Protein AF-A0A812TMJ4-F1 (afdb_monomer)

Radius of gyration: 17.61 Å; Cα contacts (8 Å, |Δi|>4): 198; chains: 1; bounding box: 39×58×45 Å

Secondary structure (DSSP, 8-state):
-HHHHHHHHHTTSSPPTT-TTPPPPPHHHHHHH-S----EEE-HHHHHHTT-HHHHHHHHHHHHHHHHHIIIII-----SSEEE----STT--PPS--S---GGGS-GGGS-GGGTTGGG----------SS--GGG---EEEESS--SSSS--GGGEEEEPTT-----S-----

Foldseek 3Di:
DLVLVVVCVVVVNQDAWPPPPDDDDDPVCCVAVNDTPRWDWDALVNCVVVVVVVVNVVNVVQQVVQVVCVVVVVNAPRQRTDTDGHHPAPPDDTADHDQADACVVDPLVVDDPSSSCSPRGDDDDDQQPDDPDDVVRPPWDWAFPDRDPDRDDDPVRTDTHGNPPPDPPPDDDPD

pLDDT: mean 72.08, std 13.26, range [32.41, 89.44]

Structure (mmCIF, N/CA/C/O backbone):
data_AF-A0A812TMJ4-F1
#
_entry.id   AF-A0A812TMJ4-F1
#
loop_
_atom_site.group_PDB
_atom_site.id
_atom_site.type_symbol
_atom_site.label_atom_id
_atom_site.label_alt_id
_atom_site.label_comp_id
_atom_site.label_asym_id
_atom_site.label_entity_id
_atom_site.label_seq_id
_atom_site.pdbx_PDB_ins_code
_atom_site.Cartn_x
_atom_site.Cartn_y
_atom_site.Cartn_z
_atom_site.occupancy
_atom_site.B_iso_or_equiv
_atom_site.auth_seq_id
_atom_site.auth_comp_id
_atom_site.auth_asym_id
_atom_site.auth_atom_id
_atom_site.pdbx_PDB_model_num
ATOM 1 N N . MET A 1 1 ? -6.867 -6.897 12.854 1.00 78.19 1 MET A N 1
ATOM 2 C CA . MET A 1 1 ? -6.401 -6.108 11.698 1.00 78.19 1 MET A CA 1
ATOM 3 C C . MET A 1 1 ? -7.557 -5.307 11.148 1.00 78.19 1 MET A C 1
ATOM 5 O O . MET A 1 1 ? -7.552 -4.109 11.350 1.00 78.19 1 MET A O 1
ATOM 9 N N . ARG A 1 2 ? -8.586 -5.944 10.566 1.00 81.88 2 ARG A N 1
ATOM 10 C CA . ARG A 1 2 ? -9.773 -5.242 10.047 1.00 81.88 2 ARG A CA 1
ATOM 11 C C . ARG A 1 2 ? -10.459 -4.339 11.077 1.00 81.88 2 ARG A C 1
ATOM 13 O O . ARG A 1 2 ? -10.588 -3.149 10.830 1.00 81.88 2 ARG A O 1
ATOM 20 N N . GLU A 1 3 ? -10.857 -4.872 12.234 1.00 85.62 3 GLU A N 1
ATOM 21 C CA . GLU A 1 3 ? -11.514 -4.051 13.269 1.00 85.62 3 GLU A CA 1
ATOM 22 C C . GLU A 1 3 ? -10.626 -2.918 13.791 1.00 85.62 3 GLU A C 1
ATOM 24 O O . GLU A 1 3 ? -11.116 -1.820 14.035 1.00 85.62 3 GLU A O 1
ATOM 29 N N . ASP A 1 4 ? -9.314 -3.143 13.892 1.00 86.62 4 ASP A N 1
ATOM 30 C CA . ASP A 1 4 ? -8.366 -2.090 14.263 1.00 86.62 4 ASP A CA 1
ATOM 31 C C . ASP A 1 4 ? -8.336 -0.978 13.199 1.00 86.62 4 ASP A C 1
ATOM 33 O O . ASP A 1 4 ? -8.394 0.202 13.535 1.00 86.62 4 ASP A O 1
ATOM 37 N N . SER A 1 5 ? -8.306 -1.340 11.910 1.00 81.75 5 SER A N 1
ATOM 38 C CA . SER A 1 5 ? -8.374 -0.392 10.793 1.00 81.75 5 SER A CA 1
ATOM 39 C C . SER A 1 5 ? -9.702 0.368 10.773 1.00 81.75 5 SER A C 1
ATOM 41 O O . SER A 1 5 ? -9.699 1.587 10.636 1.00 81.75 5 SER A O 1
ATOM 43 N N . LEU A 1 6 ? -10.834 -0.311 10.985 1.00 83.00 6 LEU A N 1
ATOM 44 C CA . LEU A 1 6 ? -12.149 0.331 11.088 1.00 83.00 6 LEU A CA 1
ATOM 45 C C . LEU A 1 6 ? -12.223 1.283 12.286 1.00 83.00 6 LEU A C 1
ATOM 47 O O . LEU A 1 6 ? -12.830 2.347 12.190 1.00 83.00 6 LEU A O 1
ATOM 51 N N . ASN A 1 7 ? -11.597 0.933 13.410 1.00 85.38 7 ASN A N 1
ATOM 52 C CA . ASN A 1 7 ? -11.502 1.812 14.571 1.00 85.38 7 ASN A CA 1
ATOM 53 C C . ASN A 1 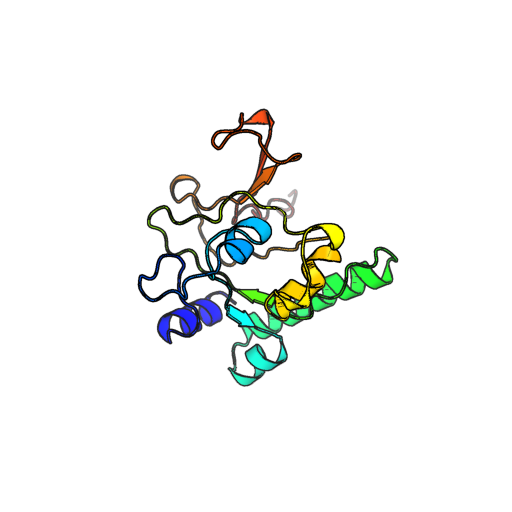7 ? -10.709 3.088 14.247 1.00 85.38 7 ASN A C 1
ATOM 55 O O . ASN A 1 7 ? -11.143 4.179 14.607 1.00 85.38 7 ASN A O 1
ATOM 59 N N . LEU A 1 8 ? -9.602 2.977 13.505 1.00 83.62 8 LEU A N 1
ATOM 60 C CA . LEU A 1 8 ? -8.838 4.140 13.042 1.00 83.62 8 LEU A CA 1
ATOM 61 C C . LEU A 1 8 ? -9.649 5.050 12.109 1.00 83.62 8 LEU A C 1
ATOM 63 O O . LEU A 1 8 ? -9.550 6.270 12.242 1.00 83.62 8 LEU A O 1
ATOM 67 N N . VAL A 1 9 ? -10.473 4.483 11.218 1.00 80.50 9 VAL A N 1
ATOM 68 C CA . VAL A 1 9 ? -11.399 5.262 10.371 1.00 80.50 9 VAL A CA 1
ATOM 69 C C . VAL A 1 9 ? -12.431 5.990 11.232 1.00 80.50 9 VAL A C 1
ATOM 71 O O . VAL A 1 9 ? -12.599 7.198 11.107 1.00 80.50 9 VAL A O 1
ATOM 74 N N . ARG A 1 10 ? -13.078 5.288 12.174 1.00 84.12 10 ARG A N 1
ATOM 75 C CA . ARG A 1 10 ? -14.083 5.874 13.088 1.00 84.12 10 ARG A CA 1
ATOM 76 C C . ARG A 1 10 ? -13.518 7.019 13.938 1.00 84.12 10 ARG A C 1
ATOM 78 O O . ARG A 1 10 ? -14.264 7.912 14.322 1.00 84.12 10 ARG A O 1
ATOM 85 N N . GLN A 1 11 ? -12.221 6.985 14.242 1.00 82.50 11 GLN A N 1
ATOM 86 C CA . GLN A 1 11 ? -11.517 8.026 14.998 1.00 82.50 11 GLN A CA 1
ATOM 87 C C . GLN A 1 11 ? -10.984 9.172 14.122 1.00 82.50 11 GLN A C 1
ATOM 89 O O . GLN A 1 11 ? -10.434 10.129 14.662 1.00 82.50 11 GLN A O 1
ATOM 94 N N . GLY A 1 12 ? -11.104 9.080 12.792 1.00 75.50 12 GLY A N 1
ATOM 95 C CA . GLY A 1 12 ? -10.535 10.055 11.857 1.00 75.50 12 GLY A CA 1
ATOM 96 C C . GLY A 1 12 ? -9.002 10.038 11.795 1.00 75.50 12 GLY A C 1
ATOM 97 O O . GLY A 1 12 ? -8.395 11.019 11.379 1.00 75.50 12 GLY A O 1
ATOM 98 N N . ILE A 1 13 ? -8.362 8.951 12.242 1.00 77.25 13 ILE A N 1
ATOM 99 C CA . ILE A 1 13 ? -6.898 8.778 12.195 1.00 77.25 13 ILE A CA 1
ATOM 100 C C . ILE A 1 13 ? -6.463 8.166 10.856 1.00 77.25 13 ILE A C 1
ATOM 102 O O . ILE A 1 13 ? -5.373 8.460 10.361 1.00 77.25 13 ILE A O 1
ATOM 106 N N . LEU A 1 14 ? -7.304 7.295 10.291 1.00 74.50 14 LEU A N 1
ATOM 107 C CA . LEU A 1 14 ? -7.177 6.802 8.923 1.00 74.50 14 LEU A CA 1
ATOM 108 C C . LEU A 1 14 ? -8.204 7.529 8.060 1.00 74.50 14 LEU A C 1
ATOM 110 O O . LEU A 1 14 ? -9.399 7.261 8.175 1.00 74.50 14 LEU A O 1
ATOM 114 N N . THR A 1 15 ? -7.728 8.451 7.230 1.00 68.94 15 THR A N 1
ATOM 115 C CA . THR A 1 15 ? -8.564 9.179 6.273 1.00 68.94 15 THR A CA 1
ATOM 116 C C . THR A 1 15 ? -8.791 8.299 5.046 1.00 68.94 15 THR A C 1
ATOM 118 O O . THR A 1 15 ? -7.811 7.837 4.452 1.00 68.94 15 THR A O 1
ATOM 121 N N . PRO A 1 16 ? -10.050 8.012 4.680 1.00 64.06 16 PRO A N 1
ATOM 122 C CA . PRO A 1 16 ? -10.345 7.351 3.424 1.00 64.06 16 PRO A CA 1
ATOM 123 C C . PRO A 1 16 ? -9.940 8.212 2.235 1.00 64.06 16 PRO A C 1
ATOM 125 O O . PRO A 1 16 ? -9.983 9.438 2.297 1.00 64.06 16 PRO A O 1
ATOM 128 N N . SER A 1 17 ? -9.564 7.548 1.154 1.00 65.56 17 SER A N 1
ATOM 129 C CA . SER A 1 17 ? -9.207 8.207 -0.091 1.00 65.56 17 SER A CA 1
ATOM 130 C C . SER A 1 17 ? -10.414 8.906 -0.724 1.00 65.56 17 SER A C 1
ATOM 132 O O . SER A 1 17 ? -11.436 8.267 -0.915 1.00 65.56 17 SER A O 1
ATOM 134 N N . GLY A 1 18 ? -10.268 10.163 -1.144 1.00 55.12 18 GLY A N 1
ATOM 135 C CA . GLY A 1 18 ? -11.352 10.988 -1.692 1.00 55.12 18 GLY A CA 1
ATOM 136 C C . GLY A 1 18 ? -11.925 12.023 -0.712 1.00 55.12 18 GLY A C 1
ATOM 137 O O . GLY A 1 18 ? -12.852 12.746 -1.083 1.00 55.12 18 GLY A O 1
ATOM 138 N N . ASP A 1 19 ? -11.378 12.151 0.505 1.00 53.56 19 ASP A N 1
ATOM 139 C CA . ASP A 1 19 ? -11.825 13.167 1.470 1.00 53.56 19 ASP A CA 1
ATOM 140 C C . ASP A 1 19 ? -11.473 14.586 0.960 1.00 53.56 19 ASP A C 1
ATOM 142 O O . ASP A 1 19 ? -10.310 14.874 0.657 1.00 53.56 19 ASP A O 1
ATOM 146 N N . PRO A 1 20 ? -12.438 15.527 0.878 1.00 51.62 20 PRO A N 1
ATOM 147 C CA . PRO A 1 20 ? -12.184 16.904 0.442 1.00 51.62 20 PRO A CA 1
ATOM 148 C C . PRO A 1 20 ? -11.185 17.674 1.325 1.00 51.62 20 PRO A C 1
ATOM 150 O O . PRO A 1 20 ? -10.708 18.737 0.921 1.00 51.62 20 PRO A O 1
ATOM 153 N N . ASN A 1 21 ? -10.868 17.165 2.518 1.00 52.69 21 ASN A N 1
ATOM 154 C CA . ASN A 1 21 ? -9.873 17.717 3.435 1.00 52.69 21 ASN A CA 1
ATOM 155 C C . ASN A 1 21 ? -8.482 17.077 3.286 1.00 52.69 21 ASN A C 1
ATOM 157 O O . ASN A 1 21 ? -7.592 17.364 4.093 1.00 52.69 21 ASN A O 1
ATOM 161 N N . GLU A 1 22 ? -8.268 16.220 2.283 1.00 55.16 22 GLU A N 1
ATOM 162 C CA . GLU A 1 22 ? -6.965 15.611 2.034 1.00 55.16 22 GLU A CA 1
ATOM 163 C C . GLU A 1 22 ? -5.863 16.659 1.794 1.00 55.16 22 GLU A C 1
ATOM 165 O O . GLU A 1 22 ? -6.067 17.652 1.081 1.00 55.16 22 GLU A O 1
ATOM 170 N N . PRO A 1 23 ? -4.648 16.438 2.336 1.00 56.97 23 PRO A N 1
ATOM 171 C CA . PRO A 1 23 ? -3.503 17.280 2.033 1.00 56.97 23 PRO A CA 1
ATOM 172 C C . PRO A 1 23 ? -3.218 17.292 0.527 1.00 56.97 23 PRO A C 1
ATOM 174 O O . PRO A 1 23 ? -2.939 16.258 -0.079 1.00 56.97 23 PRO A O 1
ATOM 177 N N . GLN A 1 24 ? -3.227 18.480 -0.079 1.00 57.38 24 GLN A N 1
ATOM 178 C CA . GLN A 1 24 ? -2.855 18.643 -1.483 1.00 57.38 24 GLN A CA 1
ATOM 179 C C . GLN A 1 24 ? -1.370 18.308 -1.676 1.00 57.38 24 GLN A C 1
ATOM 181 O O . GLN A 1 24 ? -0.483 18.973 -1.137 1.00 57.38 24 GLN A O 1
ATOM 186 N N . LEU A 1 25 ? -1.102 17.261 -2.454 1.00 62.31 25 LEU A N 1
ATOM 187 C CA . LEU A 1 25 ? 0.247 16.797 -2.768 1.00 62.31 25 LEU A CA 1
ATOM 188 C C . LEU A 1 25 ? 0.885 17.664 -3.863 1.00 62.31 25 LEU A C 1
ATOM 190 O O . LEU A 1 25 ? 0.202 18.134 -4.776 1.00 62.31 25 LEU A O 1
ATOM 194 N N . SER A 1 26 ? 2.207 17.855 -3.800 1.00 63.25 26 SER A N 1
ATOM 195 C CA . SER A 1 26 ? 2.942 18.603 -4.828 1.00 63.25 26 SER A CA 1
ATOM 196 C C . SER A 1 26 ? 2.901 17.885 -6.184 1.00 63.25 26 SER A C 1
ATOM 198 O O . SER A 1 26 ? 2.788 16.662 -6.257 1.00 63.25 26 SER A O 1
ATOM 200 N N . GLU A 1 27 ? 3.054 18.629 -7.280 1.00 65.12 27 GLU A N 1
ATOM 201 C CA . GLU A 1 27 ? 3.102 18.047 -8.633 1.00 65.12 27 GLU A CA 1
ATOM 202 C C . GLU A 1 27 ? 4.263 17.055 -8.810 1.00 65.12 27 GLU A C 1
ATOM 204 O O . GLU A 1 27 ? 4.134 16.055 -9.512 1.00 65.12 27 GLU A O 1
ATOM 209 N N . GLN A 1 28 ? 5.387 17.272 -8.116 1.00 60.19 28 GLN A N 1
ATOM 210 C CA . GLN A 1 28 ? 6.463 16.281 -8.053 1.00 60.19 28 GLN A CA 1
ATOM 211 C C . GLN A 1 28 ? 6.008 15.000 -7.348 1.00 60.19 28 GLN A C 1
ATOM 213 O O . GLN A 1 28 ? 6.265 13.913 -7.855 1.00 60.19 28 GLN A O 1
ATOM 218 N N . TYR A 1 29 ? 5.307 15.106 -6.218 1.00 60.44 29 TYR A N 1
ATOM 219 C CA . TYR A 1 29 ? 4.806 13.935 -5.503 1.00 60.44 29 TYR A CA 1
ATOM 220 C C . TYR A 1 29 ? 3.869 13.111 -6.393 1.00 60.44 29 TYR A C 1
ATOM 222 O O . TYR A 1 29 ? 4.099 11.919 -6.578 1.00 60.44 29 TYR A O 1
ATOM 230 N N . LYS A 1 30 ? 2.891 13.761 -7.038 1.00 64.25 30 LYS A N 1
ATOM 231 C CA . LYS A 1 30 ? 1.960 13.096 -7.966 1.00 64.25 30 LYS A CA 1
ATOM 232 C C . LYS A 1 30 ? 2.685 12.409 -9.124 1.00 64.25 30 LYS A C 1
ATOM 234 O O . LYS A 1 30 ? 2.343 11.289 -9.491 1.00 64.25 30 LYS A O 1
ATOM 239 N N . LYS A 1 31 ? 3.713 13.059 -9.680 1.00 62.88 31 LYS A N 1
ATOM 240 C CA . LYS A 1 31 ? 4.493 12.541 -10.813 1.00 62.88 31 LYS A CA 1
ATOM 241 C C . LYS A 1 31 ? 5.260 11.256 -10.488 1.00 62.88 31 LYS A C 1
ATOM 243 O O . LYS A 1 31 ? 5.422 10.423 -11.378 1.00 62.88 31 LYS A O 1
ATOM 248 N N . TYR A 1 32 ? 5.775 11.121 -9.267 1.00 58.97 32 TYR A N 1
ATOM 249 C CA . TYR A 1 32 ? 6.702 10.037 -8.913 1.00 58.97 32 TYR A CA 1
ATOM 250 C C . TYR A 1 32 ? 6.103 8.973 -7.999 1.00 58.97 32 TYR A C 1
ATOM 252 O O . TYR A 1 32 ? 6.575 7.844 -8.008 1.00 58.97 32 TYR A O 1
ATOM 260 N N . LEU A 1 33 ? 5.099 9.328 -7.203 1.00 58.03 33 LEU A N 1
ATOM 261 C CA . LEU A 1 33 ? 4.509 8.452 -6.195 1.00 58.03 33 LEU A CA 1
ATOM 262 C C . LEU A 1 33 ? 3.007 8.243 -6.421 1.00 58.03 33 LEU A C 1
ATOM 264 O O . LEU A 1 33 ? 2.354 7.686 -5.553 1.00 58.03 33 LEU A O 1
ATOM 268 N N . GLY A 1 34 ? 2.448 8.690 -7.549 1.00 57.19 34 GLY A N 1
ATOM 269 C CA . GLY A 1 34 ? 1.006 8.650 -7.798 1.00 57.19 34 GLY A CA 1
ATOM 270 C C . GLY A 1 34 ? 0.230 9.699 -6.988 1.00 57.19 34 GLY A C 1
ATOM 271 O O . GLY A 1 34 ? 0.734 10.303 -6.038 1.00 57.19 34 GLY A O 1
ATOM 272 N N . SER A 1 35 ? -1.008 9.976 -7.396 1.00 47.94 35 SER A N 1
ATOM 273 C CA . SER A 1 35 ? -1.943 10.792 -6.617 1.00 47.94 35 SER A CA 1
ATOM 274 C C . SER A 1 35 ? -2.687 9.928 -5.603 1.00 47.94 35 SER A C 1
ATOM 276 O O . SER A 1 35 ? -3.220 8.891 -5.982 1.00 47.94 35 SER A O 1
ATOM 278 N N . LEU A 1 36 ? -2.741 10.444 -4.365 1.00 54.59 36 LEU A N 1
ATOM 279 C CA . LEU A 1 36 ? -3.634 10.165 -3.221 1.00 54.59 36 LEU A CA 1
ATOM 280 C C . LEU A 1 36 ? -2.852 9.764 -1.948 1.00 54.59 36 LEU A C 1
ATOM 282 O O . LEU A 1 36 ? -2.203 8.716 -1.923 1.00 54.59 36 LEU A O 1
ATOM 286 N N . PRO A 1 37 ? -2.890 10.576 -0.871 1.00 52.50 37 PRO A N 1
ATOM 287 C CA . PRO A 1 37 ? -2.250 10.274 0.402 1.00 52.50 37 PRO A CA 1
ATOM 288 C C . PRO A 1 37 ? -3.190 9.436 1.278 1.00 52.50 37 PRO A C 1
ATOM 290 O O . PRO A 1 37 ? -3.647 9.884 2.321 1.00 52.50 37 PRO A O 1
ATOM 293 N N . VAL A 1 38 ? -3.464 8.195 0.883 1.00 51.59 38 VAL A N 1
ATOM 294 C CA . VAL A 1 38 ? -4.326 7.281 1.668 1.00 51.59 38 VAL A CA 1
ATOM 295 C C . VAL A 1 38 ? -3.553 6.585 2.796 1.00 51.59 38 VAL A C 1
ATOM 297 O O . VAL A 1 38 ? -4.053 5.694 3.472 1.00 51.59 38 VAL A O 1
ATOM 300 N N . LEU A 1 39 ? -2.276 6.922 2.968 1.00 57.97 39 LEU A N 1
ATOM 301 C CA . LEU A 1 39 ? -1.335 6.106 3.720 1.00 57.97 39 LEU A CA 1
ATOM 302 C C . LEU A 1 39 ? -1.184 6.651 5.138 1.00 57.97 39 LEU A C 1
ATOM 304 O O . LEU A 1 39 ? -0.348 7.520 5.399 1.00 57.97 39 LEU A O 1
ATOM 308 N N . THR A 1 40 ? -1.929 6.090 6.090 1.00 67.12 40 THR A N 1
ATOM 309 C CA . THR A 1 40 ? -1.519 6.215 7.490 1.00 67.12 40 THR A CA 1
ATOM 310 C C . THR A 1 40 ? -0.282 5.349 7.677 1.00 67.12 40 THR A C 1
ATOM 312 O O . THR A 1 40 ? -0.337 4.119 7.604 1.00 67.12 40 THR A O 1
ATOM 315 N N . ILE A 1 41 ? 0.853 6.005 7.917 1.00 69.62 41 ILE A N 1
ATOM 316 C CA . ILE A 1 41 ? 2.084 5.319 8.291 1.00 69.62 41 ILE A CA 1
ATOM 317 C C . ILE A 1 41 ? 1.925 4.796 9.715 1.00 69.62 41 ILE A C 1
ATOM 319 O O . ILE A 1 41 ? 1.807 5.565 10.675 1.00 69.62 41 ILE A O 1
ATOM 323 N N . LEU A 1 42 ? 1.929 3.475 9.831 1.00 67.62 42 LEU A N 1
ATOM 324 C CA . LEU A 1 42 ? 1.844 2.762 11.090 1.00 67.62 42 LEU A CA 1
ATOM 325 C C . LEU A 1 42 ? 3.063 1.849 11.189 1.00 67.62 42 LEU A C 1
ATOM 327 O O . LEU A 1 42 ? 3.184 0.871 10.458 1.00 67.62 42 LEU A O 1
ATOM 331 N N . ASP A 1 43 ? 3.995 2.172 12.073 1.00 66.38 43 ASP A N 1
ATOM 332 C CA . ASP A 1 43 ? 5.010 1.204 12.477 1.00 66.38 43 ASP A CA 1
ATOM 333 C C . ASP A 1 43 ? 4.471 0.309 13.610 1.00 66.38 43 ASP A C 1
ATOM 335 O O . ASP A 1 43 ? 3.437 0.589 14.228 1.00 66.38 43 ASP A O 1
ATOM 339 N N . GLU A 1 44 ? 5.159 -0.806 13.862 1.00 66.75 44 GLU A N 1
ATOM 340 C CA . GLU A 1 44 ? 4.784 -1.779 14.896 1.00 66.75 44 GLU A CA 1
ATOM 341 C C . GLU A 1 44 ? 4.628 -1.119 16.276 1.00 66.75 44 GLU A C 1
ATOM 343 O O . GLU A 1 44 ? 3.695 -1.429 17.022 1.00 66.75 44 GLU A O 1
ATOM 348 N N . ARG A 1 45 ? 5.514 -0.169 16.595 1.00 72.25 45 ARG A N 1
ATOM 349 C CA . ARG A 1 45 ? 5.535 0.533 17.877 1.00 72.25 45 ARG A CA 1
ATOM 350 C C . ARG A 1 45 ? 4.293 1.408 18.039 1.00 72.25 45 ARG A C 1
ATOM 352 O O . ARG A 1 45 ? 3.626 1.319 19.066 1.00 72.25 45 ARG A O 1
ATOM 359 N N . ARG A 1 46 ? 3.939 2.200 17.028 1.00 74.75 46 ARG A N 1
ATOM 360 C CA . ARG A 1 46 ? 2.747 3.053 17.021 1.00 74.75 46 ARG A CA 1
ATOM 361 C C . ARG A 1 46 ? 1.464 2.226 17.072 1.00 74.75 46 ARG A C 1
ATOM 363 O O . ARG A 1 46 ? 0.530 2.606 17.773 1.00 74.75 46 ARG A O 1
ATOM 370 N N . ALA A 1 47 ? 1.415 1.083 16.383 1.00 76.81 47 ALA A N 1
ATOM 371 C CA . ALA A 1 47 ? 0.284 0.158 16.477 1.00 76.81 47 ALA A CA 1
ATOM 372 C C . ALA A 1 47 ? 0.097 -0.367 17.910 1.00 76.81 47 ALA A C 1
ATOM 374 O O . ALA A 1 47 ? -1.022 -0.382 18.428 1.00 76.81 47 ALA A O 1
ATOM 375 N N . ALA A 1 48 ? 1.201 -0.752 18.560 1.00 77.81 48 ALA A N 1
ATOM 376 C CA . ALA A 1 48 ? 1.196 -1.240 19.935 1.00 77.81 48 ALA A CA 1
ATOM 377 C C . ALA A 1 48 ? 0.797 -0.147 20.944 1.00 77.81 48 ALA A C 1
ATOM 379 O O . ALA A 1 48 ? -0.031 -0.402 21.816 1.00 77.81 48 ALA A O 1
ATOM 380 N N . GLU A 1 49 ? 1.318 1.078 20.800 1.00 83.88 49 GLU A N 1
ATOM 381 C CA . GLU A 1 49 ? 0.958 2.236 21.637 1.00 83.88 49 GLU A CA 1
ATOM 382 C C . GLU A 1 49 ? -0.548 2.556 21.565 1.00 83.88 49 GLU A C 1
ATOM 384 O O . GLU A 1 49 ? -1.155 2.926 22.569 1.00 83.88 49 GLU A O 1
ATOM 389 N N . LEU A 1 50 ? -1.173 2.349 20.401 1.00 83.31 50 LEU A N 1
ATOM 390 C CA . LEU A 1 50 ? -2.610 2.545 20.178 1.00 83.31 50 LEU A CA 1
ATOM 391 C C . LEU A 1 50 ? -3.471 1.319 20.536 1.00 83.31 50 LEU A C 1
ATOM 393 O O . LEU A 1 50 ? -4.681 1.339 20.318 1.00 83.31 50 LEU A O 1
ATOM 397 N N . SER A 1 51 ? -2.877 0.257 21.093 1.00 87.19 51 SER A N 1
ATOM 398 C CA . SER A 1 51 ? -3.569 -0.998 21.436 1.00 87.19 51 SER A CA 1
ATOM 399 C C . SER A 1 51 ? -4.295 -1.660 20.249 1.0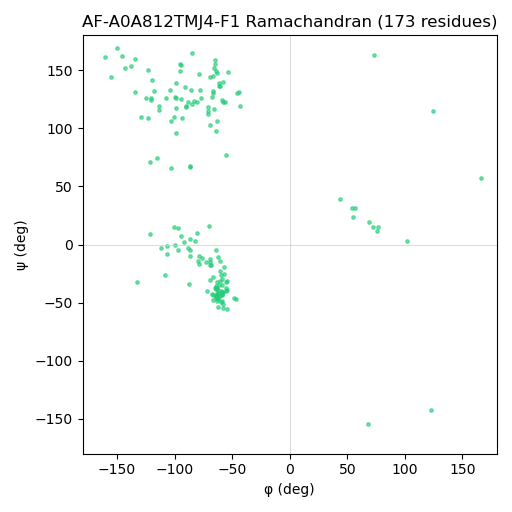0 87.19 51 SER A C 1
ATOM 401 O O . SER A 1 51 ? -5.309 -2.335 20.426 1.00 87.19 51 SER A O 1
ATOM 403 N N . LEU A 1 52 ? -3.769 -1.496 19.032 1.00 86.81 52 LEU A N 1
ATOM 404 C CA . LEU A 1 52 ? -4.327 -2.045 17.790 1.00 86.81 52 LEU A CA 1
ATOM 405 C C . LEU A 1 52 ? -3.819 -3.474 17.567 1.00 86.81 52 LEU A C 1
ATOM 407 O O . LEU A 1 52 ? -3.037 -3.735 16.651 1.00 86.81 52 LEU A O 1
ATOM 411 N N . VAL A 1 53 ? -4.235 -4.395 18.440 1.00 86.88 53 VAL A N 1
ATOM 412 C CA . VAL A 1 53 ? -3.648 -5.741 18.596 1.00 86.88 53 VAL A CA 1
ATOM 413 C C . VAL A 1 53 ? -3.469 -6.469 17.268 1.00 86.88 53 VAL A C 1
ATOM 415 O O . VAL A 1 53 ? -2.417 -7.055 17.006 1.00 86.88 53 VAL A O 1
ATOM 418 N N . GLY A 1 54 ? -4.482 -6.444 16.408 1.00 85.31 54 GLY A N 1
ATOM 419 C CA . GLY A 1 54 ? -4.392 -7.150 15.147 1.00 85.31 54 GLY A CA 1
ATOM 420 C C . GLY A 1 54 ? -3.442 -6.471 14.161 1.00 85.31 54 GLY A C 1
ATOM 421 O O . GLY A 1 54 ? -2.693 -7.181 13.500 1.00 85.31 54 GLY A O 1
ATOM 422 N N . LEU A 1 55 ? -3.427 -5.137 14.058 1.00 83.06 55 LEU A N 1
ATOM 423 C CA . LEU A 1 55 ? -2.444 -4.425 13.224 1.00 83.06 55 LEU A CA 1
ATOM 424 C C . LEU A 1 55 ? -1.014 -4.621 13.734 1.00 83.06 55 LEU A C 1
ATOM 426 O O . LEU A 1 55 ? -0.124 -4.832 12.918 1.00 83.06 55 LEU A O 1
ATOM 430 N N . THR A 1 56 ? -0.798 -4.658 15.052 1.00 81.88 56 THR A N 1
ATOM 431 C CA . THR A 1 56 ? 0.497 -5.034 15.639 1.00 81.88 56 THR A CA 1
ATOM 432 C C . THR A 1 56 ? 0.915 -6.444 15.215 1.00 81.88 56 THR A C 1
ATOM 434 O O . THR A 1 56 ? 2.059 -6.660 14.822 1.00 81.88 56 THR A O 1
ATOM 437 N N . TYR A 1 57 ? -0.006 -7.411 15.226 1.00 81.75 57 TYR A N 1
ATOM 438 C CA . TYR A 1 57 ? 0.289 -8.766 14.754 1.00 81.75 57 TYR A CA 1
ATOM 439 C C . TYR A 1 57 ? 0.619 -8.808 13.253 1.00 81.75 57 TYR A C 1
ATOM 441 O O . TYR A 1 57 ? 1.610 -9.419 12.855 1.00 81.75 57 TYR A O 1
ATOM 449 N N . GLY A 1 58 ? -0.179 -8.134 12.419 1.00 80.38 58 GLY A N 1
ATOM 450 C CA . GLY A 1 58 ? 0.070 -8.034 10.978 1.00 80.38 58 GLY A CA 1
ATOM 451 C C . GLY A 1 58 ? 1.420 -7.399 10.664 1.00 80.38 58 GLY A C 1
ATOM 452 O O . GLY A 1 58 ? 2.155 -7.889 9.806 1.00 80.38 58 GLY A O 1
ATOM 453 N N . ALA A 1 59 ? 1.770 -6.359 11.421 1.00 77.25 59 ALA A N 1
ATOM 454 C CA . ALA A 1 59 ? 3.057 -5.695 11.354 1.00 77.25 59 ALA A CA 1
ATOM 455 C C . ALA A 1 59 ? 4.216 -6.647 11.622 1.00 77.25 59 ALA A C 1
ATOM 457 O O . ALA A 1 59 ? 5.105 -6.800 10.786 1.00 77.25 59 ALA A O 1
ATOM 458 N N . ALA A 1 60 ? 4.165 -7.336 12.761 1.00 78.19 60 ALA A N 1
ATOM 459 C CA . ALA A 1 60 ? 5.181 -8.300 13.146 1.00 78.19 60 ALA A CA 1
ATOM 460 C C . ALA A 1 60 ? 5.310 -9.438 12.118 1.00 78.19 60 ALA A C 1
ATOM 462 O O . ALA A 1 60 ? 6.426 -9.847 11.788 1.00 78.19 60 ALA A O 1
ATOM 463 N N . PHE A 1 61 ? 4.189 -9.925 11.570 1.00 80.62 61 PHE A N 1
ATOM 464 C CA . PHE A 1 61 ? 4.187 -10.958 10.535 1.00 80.62 61 PHE A CA 1
ATOM 465 C C . PHE A 1 61 ? 4.895 -10.493 9.255 1.00 80.62 61 PHE A C 1
ATOM 467 O O . PHE A 1 61 ? 5.828 -11.157 8.803 1.00 80.62 61 PHE A O 1
ATOM 474 N N . LEU A 1 62 ? 4.499 -9.346 8.691 1.00 77.62 62 LEU A N 1
ATOM 475 C CA . LEU A 1 62 ? 5.084 -8.814 7.455 1.00 77.62 62 LEU A CA 1
ATOM 476 C C . LEU A 1 62 ? 6.573 -8.495 7.629 1.00 77.62 62 LEU A C 1
ATOM 478 O O . LEU A 1 62 ? 7.392 -8.929 6.818 1.00 77.62 62 LEU A O 1
ATOM 482 N N . THR A 1 63 ? 6.942 -7.835 8.729 1.00 74.88 63 THR A N 1
ATOM 483 C CA . THR A 1 63 ? 8.344 -7.571 9.078 1.00 74.88 63 THR A CA 1
ATOM 484 C C . THR A 1 63 ? 9.139 -8.872 9.214 1.00 74.88 63 THR A C 1
ATOM 486 O O . THR A 1 63 ? 10.253 -8.977 8.701 1.00 74.88 63 THR A O 1
ATOM 489 N N . GLY A 1 64 ? 8.571 -9.900 9.852 1.00 76.38 64 GLY A N 1
ATOM 490 C CA . GLY A 1 64 ? 9.190 -11.220 9.980 1.00 76.38 64 GLY A CA 1
ATOM 491 C C . GLY A 1 64 ? 9.420 -11.913 8.632 1.00 76.38 64 GLY A C 1
ATOM 492 O O . GLY A 1 64 ? 10.503 -12.457 8.395 1.00 76.38 64 GLY A O 1
ATOM 493 N N . VAL A 1 65 ? 8.441 -11.851 7.722 1.00 77.19 65 VAL A N 1
ATOM 494 C CA . VAL A 1 65 ? 8.568 -12.368 6.349 1.00 77.19 65 VAL A CA 1
ATOM 495 C C . VAL A 1 65 ? 9.674 -11.627 5.597 1.00 77.19 65 VAL A C 1
ATOM 497 O O . VAL A 1 65 ? 10.546 -12.274 5.013 1.00 77.19 65 VAL A O 1
ATOM 500 N N . CYS A 1 66 ? 9.705 -10.294 5.661 1.00 73.69 66 CYS A N 1
ATOM 501 C CA . CYS A 1 66 ? 10.752 -9.483 5.037 1.00 73.69 66 CYS A CA 1
ATOM 502 C C . CYS A 1 66 ? 12.146 -9.833 5.573 1.00 73.69 66 CYS A C 1
ATOM 504 O O . CYS A 1 66 ? 13.030 -10.145 4.777 1.00 73.69 66 CYS A O 1
ATOM 506 N N . LYS A 1 67 ? 12.322 -9.914 6.900 1.00 72.56 67 LYS A N 1
ATOM 507 C CA . LYS A 1 67 ? 13.581 -10.354 7.534 1.00 72.56 67 LYS A CA 1
ATOM 508 C C . LYS A 1 67 ? 14.027 -11.728 7.048 1.00 72.56 67 LYS A C 1
ATOM 510 O O . LYS A 1 67 ? 15.216 -11.967 6.831 1.00 72.56 67 LYS A O 1
ATOM 515 N N . ARG A 1 68 ? 13.084 -12.659 6.871 1.00 75.62 68 ARG A N 1
ATOM 516 C CA . ARG A 1 68 ? 13.398 -13.994 6.355 1.00 75.62 68 ARG A CA 1
ATOM 517 C C . ARG A 1 68 ? 13.859 -13.942 4.900 1.00 75.62 68 ARG A C 1
ATOM 519 O O . ARG A 1 68 ? 14.815 -14.637 4.565 1.00 75.62 68 ARG A O 1
ATOM 526 N N . LEU A 1 69 ? 13.213 -13.144 4.053 1.00 72.31 69 LEU A N 1
ATOM 527 C CA . LEU A 1 69 ? 13.618 -12.954 2.656 1.00 72.31 69 LEU A CA 1
ATOM 528 C C . LEU A 1 69 ? 14.995 -12.278 2.547 1.00 72.31 69 LEU A C 1
ATOM 530 O O . LEU A 1 69 ? 15.806 -12.683 1.711 1.00 72.31 69 LEU A O 1
ATOM 534 N N . ASP A 1 70 ? 15.287 -11.323 3.430 1.00 69.69 70 ASP A N 1
ATOM 535 C CA . ASP A 1 70 ? 16.607 -10.702 3.593 1.00 69.69 70 ASP A CA 1
ATOM 536 C C . ASP A 1 70 ? 17.694 -11.723 3.912 1.00 69.69 70 ASP A C 1
ATOM 538 O O . ASP A 1 70 ? 18.705 -11.803 3.210 1.00 69.69 70 ASP A O 1
ATOM 542 N N . ALA A 1 71 ? 17.455 -12.570 4.915 1.00 70.06 71 ALA A N 1
ATOM 543 C CA . ALA A 1 71 ? 18.393 -13.613 5.322 1.00 70.06 71 ALA A CA 1
ATOM 544 C C . ALA A 1 71 ? 18.690 -14.638 4.210 1.00 70.06 71 ALA A C 1
ATOM 546 O O . ALA A 1 71 ? 19.736 -15.282 4.231 1.00 70.06 71 ALA A O 1
ATOM 547 N N . LEU A 1 72 ? 17.799 -14.784 3.222 1.00 74.62 72 LEU A N 1
ATOM 548 C CA . LEU A 1 72 ? 18.009 -15.627 2.040 1.00 74.62 72 LEU A CA 1
ATOM 549 C C . LEU A 1 72 ? 18.875 -14.952 0.958 1.00 74.62 72 LEU A C 1
ATOM 551 O O . LEU A 1 72 ? 18.977 -15.468 -0.154 1.00 74.62 72 LEU A O 1
ATOM 555 N N . GLY A 1 73 ? 19.500 -13.809 1.260 1.00 60.78 73 GLY A N 1
ATOM 556 C CA . GLY A 1 73 ? 20.421 -13.117 0.357 1.00 60.78 73 GLY A CA 1
ATOM 557 C C . GLY A 1 73 ? 19.725 -12.346 -0.763 1.00 60.78 73 GLY A C 1
ATOM 558 O O . GLY A 1 73 ? 20.372 -11.966 -1.736 1.00 60.78 73 GLY A O 1
ATOM 559 N N . LYS A 1 74 ? 18.410 -12.113 -0.644 1.00 55.66 74 LYS A N 1
ATOM 560 C CA . LYS A 1 74 ? 17.643 -11.322 -1.619 1.00 55.66 74 LYS A CA 1
ATOM 561 C C . LYS A 1 74 ? 17.665 -9.816 -1.334 1.00 55.66 74 LYS A C 1
ATOM 563 O O . LYS A 1 74 ? 17.218 -9.052 -2.185 1.00 55.66 74 LYS A O 1
ATOM 568 N N . ALA A 1 75 ? 18.185 -9.415 -0.169 1.00 54.25 75 ALA A N 1
ATOM 569 C CA . ALA A 1 75 ? 18.321 -8.034 0.298 1.00 54.25 75 ALA A CA 1
ATOM 570 C C . ALA A 1 75 ? 17.093 -7.103 0.078 1.00 54.25 75 ALA A C 1
ATOM 572 O O . ALA A 1 75 ? 17.298 -5.949 -0.325 1.00 54.25 75 ALA A O 1
ATOM 573 N N . PRO A 1 76 ? 15.819 -7.534 0.243 1.00 53.75 76 PRO A N 1
ATOM 574 C CA . PRO A 1 76 ? 14.724 -6.578 0.355 1.00 53.75 76 PRO A CA 1
ATOM 575 C C . PRO A 1 76 ? 14.905 -5.708 1.602 1.00 53.75 76 PRO A C 1
ATOM 577 O O . PRO A 1 76 ? 14.632 -6.164 2.701 1.00 53.75 76 PRO A O 1
ATOM 580 N N . LEU A 1 77 ? 15.285 -4.436 1.434 1.00 53.91 77 LEU A N 1
ATOM 581 C CA . LEU A 1 77 ? 15.286 -3.484 2.547 1.00 53.91 77 LEU A CA 1
ATOM 582 C C . LEU A 1 77 ? 14.021 -3.622 3.391 1.00 53.91 77 LEU A C 1
ATOM 584 O O . LEU A 1 77 ? 12.914 -3.450 2.875 1.00 53.91 77 LEU A O 1
ATOM 588 N N . GLU A 1 78 ? 14.241 -3.951 4.665 1.00 51.88 78 GLU A N 1
ATOM 589 C CA . GLU A 1 78 ? 13.210 -4.105 5.680 1.00 51.88 78 GLU A CA 1
ATOM 590 C C . GLU A 1 78 ? 12.203 -2.951 5.567 1.00 51.88 78 GLU A C 1
ATOM 592 O O . GLU A 1 78 ? 12.617 -1.786 5.472 1.00 51.88 78 GLU A O 1
ATOM 597 N N . PRO A 1 79 ? 10.889 -3.234 5.542 1.00 58.66 79 PRO A N 1
ATOM 598 C CA . PRO A 1 79 ? 9.895 -2.181 5.591 1.00 58.66 79 PRO A CA 1
ATOM 599 C C . PRO A 1 79 ? 10.037 -1.495 6.951 1.00 58.66 79 PRO A C 1
ATOM 601 O O . PRO A 1 79 ? 9.529 -1.974 7.957 1.00 58.66 79 PRO A O 1
ATOM 604 N N . GLY A 1 80 ? 10.745 -0.365 6.994 1.00 56.16 80 GLY A N 1
ATOM 605 C CA . GLY A 1 80 ? 10.883 0.439 8.214 1.00 56.16 80 GLY A CA 1
ATOM 606 C C . GLY A 1 80 ? 9.543 0.984 8.725 1.00 56.16 80 GLY A C 1
ATOM 607 O O . GLY A 1 80 ? 9.471 1.508 9.830 1.00 56.16 80 GLY A O 1
ATOM 608 N N . THR A 1 81 ? 8.484 0.859 7.922 1.00 66.69 81 THR A N 1
ATOM 609 C CA . THR A 1 81 ? 7.137 1.359 8.179 1.00 66.69 81 THR A CA 1
ATOM 610 C C . THR A 1 81 ? 6.112 0.540 7.403 1.00 66.69 81 THR A C 1
ATOM 612 O O . THR A 1 81 ? 6.367 0.203 6.244 1.00 66.69 81 THR A O 1
ATOM 615 N N . LEU A 1 82 ? 4.930 0.306 7.975 1.00 72.88 82 LEU A N 1
ATOM 616 C CA . LEU A 1 82 ? 3.789 -0.207 7.219 1.00 72.88 82 LEU A CA 1
ATOM 617 C C . LEU A 1 82 ? 2.918 0.953 6.785 1.00 72.88 82 LEU A C 1
ATOM 619 O O . LEU A 1 82 ? 2.821 1.980 7.461 1.00 72.88 82 LEU A O 1
ATOM 623 N N . GLN A 1 83 ? 2.278 0.763 5.644 1.00 78.44 83 GLN A N 1
ATOM 624 C CA . GLN A 1 83 ? 1.351 1.729 5.094 1.00 78.44 83 GLN A CA 1
ATOM 625 C C . GLN A 1 83 ? -0.035 1.101 5.134 1.00 78.44 83 GLN A C 1
ATOM 627 O O . GLN A 1 83 ? -0.250 0.033 4.563 1.00 78.44 83 GLN A O 1
ATOM 632 N N . LEU A 1 84 ? -0.954 1.736 5.858 1.00 78.81 84 LEU A N 1
ATOM 633 C CA . LEU A 1 84 ? -2.355 1.344 5.873 1.00 78.81 84 LEU A CA 1
ATOM 634 C C . LEU A 1 84 ? -3.122 2.261 4.925 1.00 78.81 84 LEU A C 1
ATOM 636 O O . LEU A 1 84 ? -3.039 3.474 5.082 1.00 78.81 84 LEU A O 1
ATOM 640 N N . ALA A 1 85 ? -3.856 1.671 3.981 1.00 79.38 85 ALA A N 1
ATOM 641 C CA . ALA A 1 85 ? -4.694 2.382 3.020 1.00 79.38 85 ALA A CA 1
ATOM 642 C C . ALA A 1 85 ? -6.166 1.974 3.163 1.00 79.38 85 ALA A C 1
ATOM 644 O O . ALA A 1 85 ? -6.466 0.798 3.381 1.00 79.38 85 ALA A O 1
ATOM 645 N N . CYS A 1 86 ? -7.072 2.941 3.017 1.00 79.38 86 CYS A N 1
ATOM 646 C CA . CYS A 1 86 ? -8.520 2.758 3.011 1.00 79.38 86 CYS A CA 1
ATOM 647 C C . CYS A 1 86 ? -9.126 3.436 1.776 1.00 79.38 86 CYS A C 1
ATOM 649 O O . CYS A 1 86 ? -9.161 4.660 1.691 1.00 79.38 86 CYS A O 1
ATOM 651 N N . TYR A 1 87 ? -9.605 2.633 0.831 1.00 79.06 87 TYR A N 1
ATOM 652 C CA . TYR A 1 87 ? -10.393 3.102 -0.307 1.00 79.06 87 TYR A CA 1
ATOM 653 C C . TYR A 1 87 ? -11.857 2.817 0.031 1.00 79.06 87 TYR A C 1
ATOM 655 O O . TYR A 1 87 ? -12.237 1.651 0.134 1.00 79.06 87 TYR A O 1
ATOM 663 N N . ASP A 1 88 ? -12.650 3.854 0.292 1.00 72.38 88 ASP A N 1
ATOM 664 C CA . ASP A 1 88 ? -14.025 3.736 0.802 1.00 72.38 88 ASP A CA 1
ATOM 665 C C . ASP A 1 88 ? -15.106 3.691 -0.288 1.00 72.38 88 ASP A C 1
ATOM 667 O O . ASP A 1 88 ? -16.286 3.543 0.030 1.00 72.38 88 ASP A O 1
ATOM 671 N N . GLY A 1 89 ? -14.720 3.717 -1.565 1.00 69.69 89 GLY A N 1
ATOM 672 C CA . GLY A 1 89 ? -15.621 3.515 -2.696 1.00 69.69 89 GLY A CA 1
ATOM 673 C C . GLY A 1 89 ? -15.617 4.688 -3.669 1.00 69.69 89 GLY A C 1
ATOM 674 O O . GLY A 1 89 ? -14.565 5.222 -3.993 1.00 69.69 89 GLY A O 1
ATOM 675 N N . GLU A 1 90 ? -16.790 5.012 -4.220 1.00 71.25 90 GLU A N 1
ATOM 676 C CA . GLU A 1 90 ? -17.032 6.187 -5.083 1.00 71.25 90 GLU A CA 1
ATOM 677 C C . GLU A 1 90 ? -16.128 6.320 -6.327 1.00 71.25 90 GLU A C 1
ATOM 679 O O . GLU A 1 90 ? -15.957 7.400 -6.886 1.00 71.25 90 GLU A O 1
ATOM 684 N N . GLY A 1 91 ? -15.572 5.204 -6.808 1.00 70.69 91 GLY A N 1
ATOM 685 C CA . GLY A 1 91 ? -14.681 5.192 -7.974 1.00 70.69 91 GLY A CA 1
ATOM 686 C C . GLY A 1 91 ? -13.270 5.708 -7.681 1.00 70.69 91 GLY A C 1
ATOM 687 O O . GLY A 1 91 ? -12.496 5.937 -8.608 1.00 70.69 91 GLY A O 1
ATOM 688 N N . VAL A 1 92 ? -12.923 5.873 -6.406 1.00 74.31 92 VAL A N 1
ATOM 689 C CA . VAL A 1 92 ? -11.589 6.269 -5.982 1.00 74.31 92 VAL A CA 1
ATOM 690 C C . VAL A 1 92 ? -10.590 5.154 -6.305 1.00 74.31 92 VAL A C 1
ATOM 692 O O . VAL A 1 92 ? -10.795 3.985 -5.975 1.00 74.31 92 VAL A O 1
ATOM 695 N N . ALA A 1 93 ? -9.485 5.524 -6.951 1.00 73.81 93 ALA A N 1
ATOM 696 C CA . ALA A 1 93 ? -8.446 4.600 -7.372 1.00 73.81 93 ALA A CA 1
ATOM 697 C C . ALA A 1 93 ? -7.059 5.223 -7.237 1.00 73.81 93 ALA A C 1
ATOM 699 O O . ALA A 1 93 ? -6.884 6.430 -7.384 1.00 73.81 93 ALA A O 1
ATOM 700 N N . TYR A 1 94 ? -6.059 4.372 -7.028 1.00 75.12 94 TYR A N 1
ATOM 701 C CA . TYR A 1 94 ? -4.665 4.774 -7.116 1.00 75.12 94 TYR A CA 1
ATOM 702 C C . TYR A 1 94 ? -4.192 4.625 -8.561 1.00 75.12 94 TYR A C 1
ATOM 704 O O . TYR A 1 94 ? -4.308 3.549 -9.152 1.00 75.12 94 TYR A O 1
ATOM 712 N N . HIS A 1 95 ? -3.705 5.716 -9.149 1.00 73.25 95 HIS A N 1
ATOM 713 C CA . HIS A 1 95 ? -3.304 5.725 -10.554 1.00 73.25 95 HIS A CA 1
ATOM 714 C C . HIS A 1 95 ? -2.107 4.808 -10.807 1.00 73.25 95 HIS A C 1
ATOM 716 O O . HIS A 1 95 ? -1.323 4.505 -9.904 1.00 73.25 95 HIS A O 1
ATOM 722 N N . VAL A 1 96 ? -1.941 4.402 -12.066 1.00 77.31 96 VAL A N 1
ATOM 723 C CA . VAL A 1 96 ? -0.803 3.590 -12.498 1.00 77.31 96 VAL A CA 1
ATOM 724 C C . VAL A 1 96 ? 0.508 4.299 -12.149 1.00 77.31 96 VAL A C 1
ATOM 726 O O . VAL A 1 96 ? 0.753 5.432 -12.569 1.00 77.31 96 VAL A O 1
ATOM 729 N N . HIS A 1 97 ? 1.356 3.625 -11.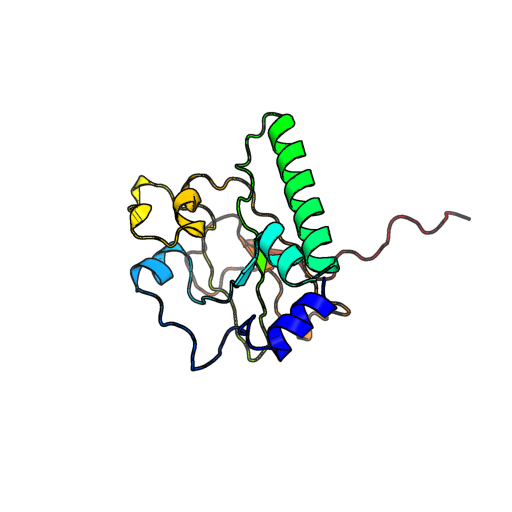379 1.00 76.75 97 HIS A N 1
ATOM 730 C CA . HIS A 1 97 ? 2.633 4.147 -10.903 1.00 76.75 97 HIS A CA 1
ATOM 731 C C . HIS A 1 97 ? 3.640 3.007 -10.708 1.00 76.75 97 HIS A C 1
ATOM 733 O O . HIS A 1 97 ? 3.293 1.826 -10.753 1.00 76.75 97 HIS A O 1
ATOM 739 N N . GLU A 1 98 ? 4.900 3.377 -10.487 1.00 78.81 98 GLU A N 1
ATOM 740 C CA . GLU A 1 98 ? 5.968 2.449 -10.131 1.00 78.81 98 GLU A CA 1
ATOM 741 C C . GLU A 1 98 ? 6.329 2.643 -8.655 1.00 78.81 98 GLU A C 1
ATOM 743 O O . GLU A 1 98 ? 6.662 3.747 -8.226 1.00 78.81 98 GLU A O 1
ATOM 748 N N . ASP A 1 99 ? 6.307 1.564 -7.873 1.00 76.50 99 ASP A N 1
ATOM 749 C CA . ASP A 1 99 ? 6.713 1.614 -6.461 1.00 76.50 99 ASP A CA 1
ATOM 750 C C . ASP A 1 99 ? 8.207 1.908 -6.282 1.00 76.50 99 ASP A C 1
ATOM 752 O O . ASP A 1 99 ? 8.630 2.455 -5.258 1.00 76.50 99 ASP A O 1
ATOM 756 N N . TYR A 1 100 ? 9.016 1.513 -7.267 1.00 79.50 100 TYR A N 1
ATOM 757 C CA . TYR A 1 100 ? 10.438 1.809 -7.359 1.00 79.50 100 TYR A CA 1
ATOM 758 C C . TYR A 1 100 ? 10.650 2.984 -8.311 1.00 79.50 100 TYR A C 1
A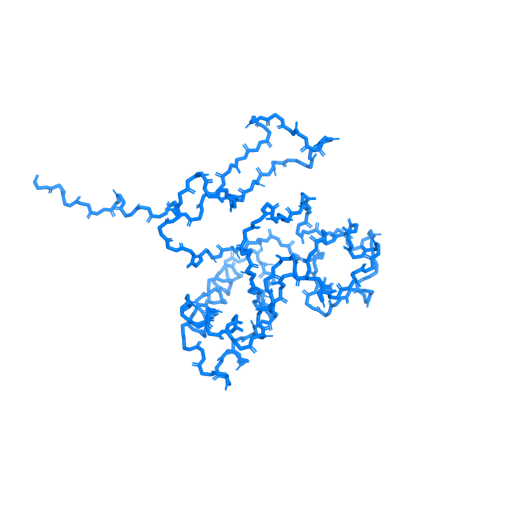TOM 760 O O . TYR A 1 100 ? 10.270 2.918 -9.473 1.00 79.50 100 TYR A O 1
ATOM 768 N N . VAL A 1 101 ? 11.353 4.012 -7.840 1.00 73.62 101 VAL A N 1
ATOM 769 C CA . VAL A 1 101 ? 11.761 5.153 -8.669 1.00 73.62 101 VAL A CA 1
ATOM 770 C C . VAL A 1 101 ? 13.286 5.246 -8.643 1.00 73.62 101 VAL A C 1
ATOM 772 O O . VAL A 1 101 ? 13.861 5.283 -7.553 1.00 73.62 101 VAL A O 1
ATOM 775 N N . PRO A 1 102 ? 14.000 5.281 -9.782 1.00 77.75 102 PRO A N 1
ATOM 776 C CA . PRO A 1 102 ? 15.452 5.416 -9.775 1.00 77.75 102 PRO A CA 1
ATOM 777 C C . PRO A 1 102 ? 15.907 6.723 -9.114 1.00 77.75 102 PRO A C 1
ATOM 779 O O . PRO A 1 102 ? 15.406 7.802 -9.413 1.00 77.75 102 PRO A O 1
ATOM 782 N N . LYS A 1 103 ? 16.947 6.656 -8.270 1.00 78.94 103 LYS A N 1
ATOM 783 C CA . LYS A 1 103 ? 17.493 7.834 -7.561 1.00 78.94 103 LYS A CA 1
ATOM 784 C C . LYS A 1 103 ? 17.933 8.968 -8.499 1.00 78.94 103 LYS A C 1
ATOM 786 O O . LYS A 1 103 ? 18.002 10.110 -8.084 1.00 78.94 103 LYS A O 1
ATOM 791 N N . LYS A 1 104 ? 18.281 8.669 -9.752 1.00 81.06 104 LYS A N 1
ATOM 792 C CA . LYS A 1 104 ? 18.682 9.692 -10.734 1.00 81.06 104 LYS A CA 1
ATOM 793 C C . LYS A 1 104 ? 17.523 10.600 -11.173 1.00 81.06 104 LYS A C 1
ATOM 795 O O . LYS A 1 104 ? 17.786 11.672 -11.704 1.00 81.06 104 LYS A O 1
ATOM 800 N N . ASP A 1 105 ? 16.278 10.182 -10.947 1.00 78.06 105 ASP A N 1
ATOM 801 C CA . ASP A 1 105 ? 15.091 10.852 -11.483 1.00 78.06 105 ASP A CA 1
ATOM 802 C C . ASP A 1 105 ? 14.445 11.826 -10.476 1.00 78.06 105 ASP A C 1
ATOM 804 O O . ASP A 1 105 ? 13.507 12.544 -10.836 1.00 78.06 105 ASP A O 1
ATOM 808 N N . TYR A 1 106 ? 14.954 11.876 -9.233 1.00 74.38 106 TYR A N 1
ATOM 809 C CA . TYR A 1 106 ? 14.501 12.762 -8.153 1.00 74.38 106 TYR A CA 1
ATOM 810 C C . TYR A 1 106 ? 15.557 12.913 -7.040 1.00 74.38 106 TYR A C 1
ATOM 812 O O . TYR A 1 106 ? 16.440 12.072 -6.890 1.00 74.38 106 TYR A O 1
ATOM 820 N N . ASN A 1 107 ? 15.456 13.952 -6.205 1.00 80.88 107 ASN A N 1
ATOM 821 C CA . ASN A 1 107 ? 16.228 14.034 -4.963 1.00 80.88 107 ASN A CA 1
ATOM 822 C C . ASN A 1 107 ? 15.434 13.387 -3.808 1.00 80.88 107 ASN A C 1
ATOM 824 O O . ASN A 1 107 ? 14.347 13.867 -3.490 1.00 80.88 107 ASN A O 1
ATOM 828 N N . PRO A 1 108 ? 15.942 12.324 -3.149 1.00 79.00 108 PRO A N 1
ATOM 829 C CA . PRO A 1 108 ? 15.230 11.663 -2.059 1.00 79.00 108 PRO A CA 1
ATOM 830 C C . PRO A 1 108 ? 14.814 12.549 -0.897 1.00 79.00 108 PRO A C 1
ATOM 832 O O . PRO A 1 108 ? 13.771 12.292 -0.311 1.00 79.00 108 PRO A O 1
ATOM 835 N N . GLU A 1 109 ? 15.589 13.581 -0.574 1.00 82.69 109 GLU A N 1
ATOM 836 C CA . GLU A 1 109 ? 15.265 14.475 0.542 1.00 82.69 109 GLU A CA 1
ATOM 837 C C . GLU A 1 109 ? 14.020 15.334 0.282 1.00 82.69 109 GLU A C 1
ATOM 839 O O . GLU A 1 109 ? 13.412 15.822 1.233 1.00 82.69 109 GLU A O 1
ATOM 844 N N . ASP A 1 110 ? 13.602 15.451 -0.982 1.00 76.25 110 ASP A N 1
ATOM 845 C CA . ASP A 1 110 ? 12.386 16.166 -1.375 1.00 76.25 110 ASP A CA 1
ATOM 846 C C . ASP A 1 110 ? 11.119 15.319 -1.125 1.00 76.25 110 ASP A C 1
ATOM 848 O O . ASP A 1 110 ? 10.001 15.828 -1.216 1.00 76.25 110 ASP A O 1
ATOM 852 N N . LEU A 1 111 ? 11.268 14.026 -0.800 1.00 71.12 111 LEU A N 1
ATOM 853 C CA . LEU A 1 111 ? 10.160 13.130 -0.466 1.00 71.12 111 LEU A CA 1
ATOM 854 C C . LEU A 1 111 ? 9.933 13.027 1.055 1.00 71.12 111 LEU A C 1
ATOM 856 O O . LEU A 1 111 ? 10.874 13.175 1.851 1.00 71.12 111 LEU A O 1
ATOM 860 N N . PRO A 1 112 ? 8.702 12.682 1.492 1.00 69.69 112 PRO A N 1
ATOM 861 C CA . PRO A 1 112 ? 8.450 12.287 2.876 1.00 69.69 112 PRO A CA 1
ATOM 862 C C . PRO A 1 112 ? 9.376 11.151 3.316 1.00 69.69 112 PRO A C 1
ATOM 864 O O . PRO A 1 112 ? 9.737 10.296 2.507 1.00 69.69 112 PRO A O 1
ATOM 867 N N . GLU A 1 113 ? 9.729 11.118 4.605 1.00 71.88 113 GLU A N 1
ATOM 868 C CA . GLU A 1 113 ? 10.717 10.187 5.180 1.00 71.88 113 GLU A CA 1
ATOM 869 C C . GLU A 1 113 ? 10.513 8.727 4.730 1.00 71.88 113 GLU A C 1
ATOM 871 O O . GLU A 1 113 ? 11.441 8.086 4.234 1.00 71.88 113 GLU A O 1
ATOM 876 N N . HIS A 1 114 ? 9.271 8.240 4.779 1.00 68.75 114 HIS A N 1
ATOM 877 C CA . HIS A 1 114 ? 8.885 6.874 4.403 1.00 68.75 114 HIS A CA 1
ATOM 878 C C . HIS A 1 114 ? 8.987 6.564 2.891 1.00 68.75 114 HIS A C 1
ATOM 880 O O . HIS A 1 114 ? 8.950 5.400 2.488 1.00 68.75 114 HIS A O 1
ATOM 886 N N . HIS A 1 115 ? 9.151 7.580 2.039 1.00 71.81 115 HIS A N 1
ATOM 887 C CA . HIS A 1 115 ? 9.381 7.446 0.596 1.00 71.81 115 HIS A CA 1
ATOM 888 C C . HIS A 1 115 ? 10.823 7.765 0.174 1.00 71.81 115 HIS A C 1
ATOM 890 O O . HIS A 1 115 ? 11.207 7.492 -0.965 1.00 71.81 115 HIS A O 1
ATOM 896 N N . ARG A 1 116 ? 11.681 8.286 1.064 1.00 75.56 116 ARG A N 1
ATOM 897 C CA . ARG A 1 116 ? 13.075 8.619 0.697 1.00 75.56 116 ARG A CA 1
ATOM 898 C C . ARG A 1 116 ? 13.858 7.406 0.206 1.00 75.56 116 ARG A C 1
ATOM 900 O O . ARG A 1 116 ? 14.785 7.538 -0.586 1.00 75.56 116 ARG A O 1
ATOM 907 N N . LEU A 1 117 ? 13.471 6.205 0.630 1.00 75.19 117 LEU A N 1
ATOM 908 C CA . LEU A 1 117 ? 14.099 4.951 0.217 1.00 75.19 117 LEU A CA 1
ATOM 909 C C . LEU A 1 117 ? 13.371 4.236 -0.936 1.00 75.19 117 LEU A C 1
ATOM 911 O O . LEU A 1 117 ? 13.705 3.084 -1.213 1.00 75.19 117 LEU A O 1
ATOM 915 N N . SER A 1 118 ? 12.443 4.888 -1.654 1.00 75.06 118 SER A N 1
ATOM 916 C CA . SER A 1 118 ? 11.729 4.269 -2.788 1.00 75.06 118 SER A CA 1
ATOM 917 C C . SER A 1 118 ? 12.674 3.705 -3.859 1.00 75.06 118 SER A C 1
ATOM 919 O O . SER A 1 118 ? 12.473 2.588 -4.329 1.00 75.06 118 SER A O 1
ATOM 921 N N . TYR A 1 119 ? 13.795 4.379 -4.150 1.00 76.62 119 TYR A N 1
ATOM 922 C CA . TYR A 1 119 ? 14.848 3.883 -5.056 1.00 76.62 119 TYR A CA 1
ATOM 923 C C . TYR A 1 119 ? 15.570 2.612 -4.599 1.00 76.62 119 TYR A C 1
ATOM 925 O O . TYR A 1 119 ? 16.446 2.087 -5.295 1.00 76.62 119 TYR A O 1
ATOM 933 N N . LYS A 1 120 ? 15.270 2.113 -3.408 1.00 76.00 120 LYS A N 1
ATOM 934 C CA . LYS A 1 120 ? 15.809 0.852 -2.922 1.00 76.00 120 LYS A CA 1
ATOM 935 C C . LYS A 1 120 ? 14.754 -0.246 -2.797 1.00 76.00 120 LYS A C 1
ATOM 937 O O . LYS A 1 120 ? 15.125 -1.378 -2.496 1.00 76.00 120 LYS A O 1
ATOM 942 N N . ARG A 1 121 ? 13.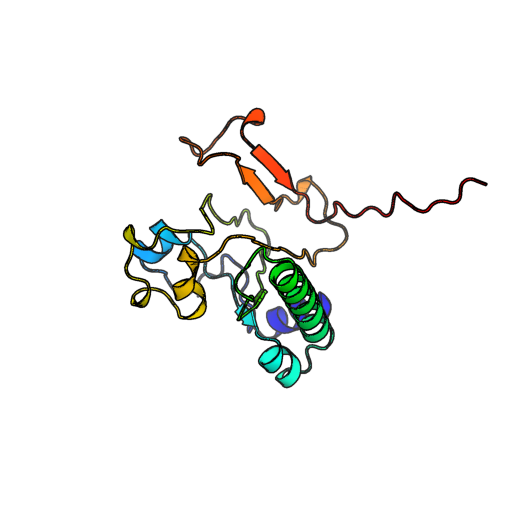477 0.052 -3.065 1.00 76.19 121 ARG A N 1
ATOM 943 C CA . ARG A 1 121 ? 12.412 -0.955 -3.104 1.00 76.19 121 ARG A CA 1
ATOM 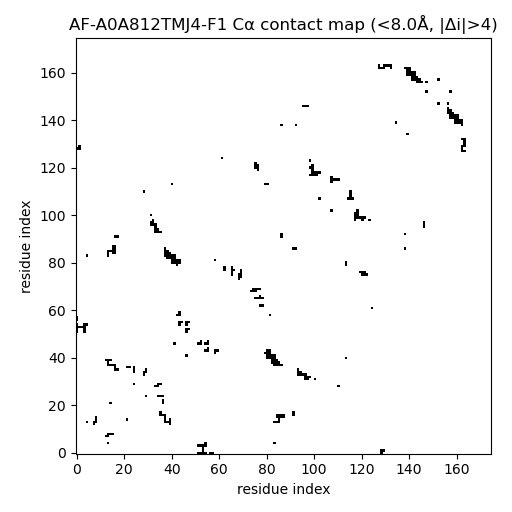944 C C . ARG A 1 121 ? 12.722 -1.983 -4.197 1.00 76.19 121 ARG A C 1
ATOM 946 O O . ARG A 1 121 ? 13.267 -1.660 -5.257 1.00 76.19 121 ARG A O 1
ATOM 953 N N . ARG A 1 122 ? 12.466 -3.247 -3.879 1.00 72.31 122 ARG A N 1
ATOM 954 C CA . ARG A 1 122 ? 12.690 -4.408 -4.763 1.00 72.31 122 ARG A CA 1
ATOM 955 C C . ARG A 1 122 ? 11.489 -5.337 -4.788 1.00 72.31 122 ARG A C 1
ATOM 957 O O . ARG A 1 122 ? 11.245 -5.984 -5.795 1.00 72.31 122 ARG A O 1
ATOM 964 N N . ILE A 1 123 ? 10.783 -5.411 -3.666 1.00 74.38 123 ILE A N 1
ATOM 965 C CA . ILE A 1 123 ? 9.598 -6.229 -3.464 1.00 74.38 123 ILE A CA 1
ATOM 966 C C . ILE A 1 123 ? 8.574 -5.334 -2.770 1.00 74.38 123 ILE A C 1
ATOM 968 O O . ILE A 1 123 ? 8.917 -4.690 -1.776 1.00 74.38 123 ILE A O 1
ATOM 972 N N . THR A 1 124 ? 7.347 -5.323 -3.281 1.00 77.12 124 THR A N 1
ATOM 973 C CA . THR A 1 124 ? 6.174 -4.785 -2.584 1.00 77.12 124 THR A CA 1
ATOM 974 C C . THR A 1 124 ? 5.353 -5.964 -2.079 1.00 77.12 124 THR A C 1
ATOM 976 O O . THR A 1 124 ? 5.134 -6.929 -2.811 1.00 77.12 124 THR A O 1
ATOM 979 N N . ALA A 1 125 ? 4.928 -5.907 -0.819 1.00 76.81 125 ALA A N 1
ATOM 980 C CA . ALA A 1 125 ? 4.034 -6.889 -0.223 1.00 76.81 125 ALA A CA 1
ATOM 981 C C . ALA A 1 125 ? 2.769 -6.179 0.261 1.00 76.81 125 ALA A C 1
ATOM 983 O O . ALA A 1 125 ? 2.850 -5.256 1.070 1.00 76.81 125 ALA A O 1
ATOM 984 N N . THR A 1 126 ? 1.617 -6.640 -0.218 1.00 80.81 126 THR A N 1
ATOM 985 C CA . THR A 1 126 ? 0.308 -6.070 0.112 1.00 80.81 126 THR A CA 1
ATOM 986 C C . THR A 1 126 ? -0.529 -7.119 0.825 1.00 80.81 126 THR A C 1
ATOM 988 O O . THR A 1 126 ? -0.627 -8.258 0.367 1.00 80.81 126 THR A O 1
ATOM 991 N N . LEU A 1 127 ? -1.139 -6.733 1.944 1.00 80.38 127 LEU A N 1
ATOM 992 C CA . LEU A 1 127 ? -2.099 -7.558 2.668 1.00 80.38 127 LEU A CA 1
ATOM 993 C C . LEU A 1 127 ? -3.480 -6.907 2.590 1.00 80.38 127 LEU A C 1
ATOM 995 O O . LEU A 1 127 ? -3.688 -5.825 3.137 1.00 80.38 127 LEU A O 1
ATOM 999 N N . TYR A 1 128 ? -4.426 -7.579 1.938 1.00 83.88 128 TYR A N 1
ATOM 1000 C CA . TYR A 1 128 ? -5.819 -7.142 1.903 1.00 83.88 128 TYR A CA 1
ATOM 1001 C C . TYR A 1 128 ? -6.528 -7.499 3.207 1.00 83.88 128 TYR A C 1
ATOM 1003 O O . TYR A 1 128 ? -6.420 -8.621 3.698 1.00 83.88 128 TYR A O 1
ATOM 1011 N N . LEU A 1 129 ? -7.260 -6.531 3.760 1.00 83.06 129 LEU A N 1
ATOM 1012 C CA . LEU A 1 129 ? -8.042 -6.689 4.993 1.00 83.06 129 LEU A CA 1
ATOM 1013 C C . LEU A 1 129 ? -9.557 -6.766 4.739 1.00 83.06 129 LEU A C 1
ATOM 1015 O O . LEU A 1 129 ? -10.324 -6.893 5.693 1.00 83.06 129 LEU A O 1
ATOM 1019 N N . GLN A 1 130 ? -9.983 -6.652 3.478 1.00 81.88 130 GLN A N 1
ATOM 1020 C CA . GLN A 1 130 ? -11.385 -6.710 3.073 1.00 81.88 130 GLN A CA 1
ATOM 1021 C C . GLN A 1 130 ? -11.883 -8.160 3.072 1.00 81.88 130 GLN A C 1
ATOM 1023 O O . GLN A 1 130 ? -11.310 -9.019 2.406 1.00 81.88 130 GLN A O 1
ATOM 1028 N N . GLU A 1 131 ? -12.982 -8.405 3.781 1.00 82.19 131 GLU A N 1
ATOM 1029 C CA . GLU A 1 131 ? -13.721 -9.673 3.759 1.00 82.19 131 GLU A CA 1
ATOM 1030 C C . GLU A 1 131 ? -14.864 -9.593 2.737 1.00 82.19 131 GLU A C 1
ATOM 1032 O O . GLU A 1 131 ? -15.338 -8.500 2.421 1.00 82.19 131 GLU A O 1
ATOM 1037 N N . ASP A 1 132 ? -15.293 -10.741 2.207 1.00 82.19 132 ASP A N 1
ATOM 1038 C CA . ASP A 1 132 ? -16.451 -10.858 1.304 1.00 82.19 132 ASP A CA 1
ATOM 1039 C C . ASP A 1 132 ? -16.409 -9.944 0.065 1.00 82.19 132 ASP A C 1
ATOM 1041 O O . ASP A 1 132 ? -17.442 -9.502 -0.435 1.00 82.19 132 ASP A O 1
ATOM 1045 N N . TRP A 1 133 ? -15.206 -9.653 -0.440 1.00 86.00 133 TRP A N 1
ATOM 1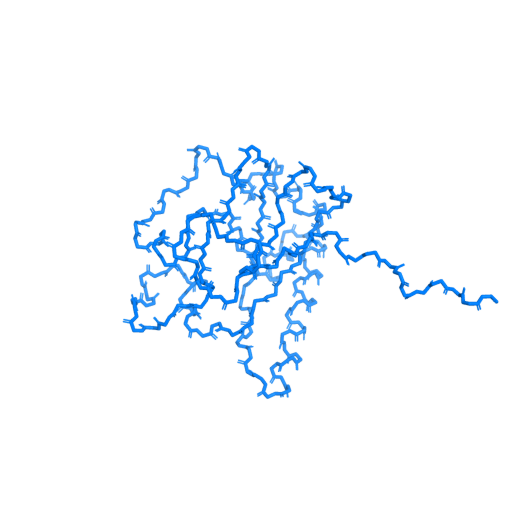046 C CA . TRP A 1 133 ? -15.035 -8.852 -1.649 1.00 86.00 133 TRP A CA 1
ATOM 1047 C C . TRP A 1 133 ? -15.682 -9.532 -2.866 1.00 86.00 133 TRP A C 1
ATOM 1049 O O . TRP A 1 133 ? -15.505 -10.734 -3.084 1.00 86.00 133 TRP A O 1
ATOM 1059 N N . GLN A 1 134 ? -16.385 -8.744 -3.681 1.00 83.81 134 GLN A N 1
ATOM 1060 C CA . GLN A 1 134 ? -17.016 -9.177 -4.928 1.00 83.81 134 GLN A CA 1
ATOM 1061 C C . GLN A 1 134 ? -16.505 -8.338 -6.102 1.00 83.81 134 GLN A C 1
ATOM 1063 O O . GLN A 1 134 ? -16.137 -7.177 -5.942 1.00 83.81 134 GLN A O 1
ATOM 1068 N N . GLN A 1 135 ? -16.469 -8.930 -7.296 1.00 82.88 135 GLN A N 1
ATOM 1069 C CA . GLN A 1 135 ? -15.851 -8.304 -8.469 1.00 82.88 135 GLN A CA 1
ATOM 1070 C C . GLN A 1 135 ? -16.538 -7.008 -8.914 1.00 82.88 135 GLN A C 1
ATOM 1072 O O . GLN A 1 135 ? -15.874 -6.093 -9.398 1.00 82.88 135 GLN A O 1
ATOM 1077 N N . ASP A 1 136 ? -17.849 -6.911 -8.729 1.00 85.44 136 ASP A N 1
ATOM 1078 C CA . ASP A 1 136 ? -18.647 -5.720 -9.017 1.00 85.44 136 ASP A CA 1
ATOM 1079 C C . ASP A 1 136 ? -18.363 -4.548 -8.064 1.00 85.44 136 ASP A C 1
ATOM 1081 O O . ASP A 1 136 ? -18.690 -3.408 -8.389 1.00 85.44 136 ASP A O 1
ATOM 1085 N N . MET A 1 137 ? -17.690 -4.795 -6.936 1.00 85.44 137 MET A N 1
ATOM 1086 C CA . MET A 1 137 ? -17.224 -3.750 -6.021 1.00 85.44 137 MET A CA 1
ATOM 1087 C C . MET A 1 137 ? -15.975 -3.010 -6.534 1.00 85.44 137 MET A C 1
ATOM 1089 O O . MET A 1 137 ? -15.603 -1.985 -5.967 1.00 85.44 137 MET A O 1
ATOM 1093 N N . GLY A 1 138 ? -15.304 -3.506 -7.583 1.00 86.44 138 GLY A N 1
ATOM 1094 C CA . GLY A 1 138 ? -14.050 -2.928 -8.080 1.00 86.44 138 GLY A CA 1
ATOM 1095 C C . GLY A 1 138 ? -12.878 -3.102 -7.102 1.00 86.44 138 GLY A C 1
ATOM 1096 O O . GLY A 1 138 ? -12.849 -4.041 -6.317 1.00 86.44 138 GLY A O 1
ATOM 1097 N N . GLY A 1 139 ? -11.864 -2.231 -7.151 1.00 84.25 139 GLY A N 1
ATOM 1098 C CA . GLY A 1 139 ? -10.748 -2.254 -6.184 1.00 84.25 139 GLY A CA 1
ATOM 1099 C C . GLY A 1 139 ? -9.749 -3.416 -6.330 1.00 84.25 139 GLY A C 1
ATOM 1100 O O . GLY A 1 139 ? -8.963 -3.671 -5.417 1.00 84.25 139 GLY A O 1
ATOM 1101 N N . ALA A 1 140 ? -9.761 -4.126 -7.462 1.00 87.81 140 ALA A N 1
ATOM 1102 C CA . ALA A 1 140 ? -8.706 -5.079 -7.803 1.00 87.81 140 ALA A CA 1
ATOM 1103 C C . ALA A 1 140 ? -7.372 -4.351 -8.042 1.00 87.81 140 ALA A C 1
ATOM 1105 O O . ALA A 1 140 ? -7.350 -3.245 -8.586 1.00 87.81 140 ALA A O 1
ATOM 1106 N N . PHE A 1 141 ? -6.251 -4.971 -7.664 1.00 87.62 141 PHE A N 1
ATOM 1107 C CA . PHE A 1 141 ? -4.934 -4.434 -8.004 1.00 87.62 141 PHE A CA 1
ATOM 1108 C C . PHE A 1 141 ? -4.525 -4.898 -9.388 1.00 87.62 141 PHE A C 1
ATOM 1110 O O . PHE A 1 141 ? -4.377 -6.093 -9.628 1.00 87.62 141 PHE A O 1
ATOM 1117 N N . ARG A 1 142 ? -4.290 -3.943 -10.277 1.00 87.81 142 ARG A N 1
ATOM 1118 C CA . ARG A 1 142 ? -3.863 -4.222 -11.636 1.00 87.81 142 ARG A CA 1
ATOM 1119 C C . ARG A 1 142 ? -2.344 -4.181 -11.744 1.00 87.81 142 ARG A C 1
ATOM 1121 O O . ARG A 1 142 ? -1.734 -3.117 -11.680 1.00 87.81 142 ARG A O 1
ATOM 1128 N N . ALA A 1 143 ? -1.736 -5.348 -11.915 1.00 88.25 143 ALA A N 1
ATOM 1129 C CA . ALA A 1 143 ? -0.304 -5.491 -12.118 1.00 88.25 143 ALA A CA 1
ATOM 1130 C C . ALA A 1 143 ? 0.021 -5.437 -13.613 1.00 88.25 143 ALA A C 1
ATOM 1132 O O . ALA A 1 143 ? -0.399 -6.311 -14.369 1.00 88.25 143 ALA A O 1
ATOM 1133 N N . HIS A 1 144 ? 0.811 -4.454 -14.032 1.00 86.88 144 HIS A N 1
ATOM 1134 C CA . HIS A 1 144 ? 1.322 -4.376 -15.398 1.00 86.88 144 HIS A CA 1
ATOM 1135 C C . HIS A 1 144 ? 2.753 -4.916 -15.463 1.00 86.88 144 HIS A C 1
ATOM 1137 O O . HIS A 1 144 ? 3.570 -4.615 -14.592 1.00 86.88 144 HIS A O 1
ATOM 1143 N N . ALA A 1 145 ? 3.081 -5.685 -16.505 1.00 82.12 145 ALA A N 1
ATOM 1144 C CA . ALA A 1 145 ? 4.462 -6.126 -16.733 1.00 82.12 145 ALA A CA 1
ATOM 1145 C C . ALA A 1 145 ? 5.378 -4.959 -17.149 1.00 82.12 145 ALA A C 1
ATOM 1147 O O . ALA A 1 145 ? 6.568 -4.953 -16.835 1.00 82.12 145 ALA A O 1
ATOM 1148 N N . PHE A 1 146 ? 4.804 -3.967 -17.832 1.00 81.75 146 PHE A N 1
ATOM 1149 C CA . PHE A 1 146 ? 5.459 -2.743 -18.279 1.00 81.75 146 PHE A CA 1
ATOM 1150 C C . PHE A 1 146 ? 4.530 -1.555 -18.050 1.00 81.75 146 PHE A C 1
ATOM 1152 O O . PHE A 1 146 ? 3.311 -1.713 -18.049 1.00 81.75 146 PHE A O 1
ATOM 1159 N N . ARG A 1 147 ? 5.091 -0.355 -17.883 1.00 79.1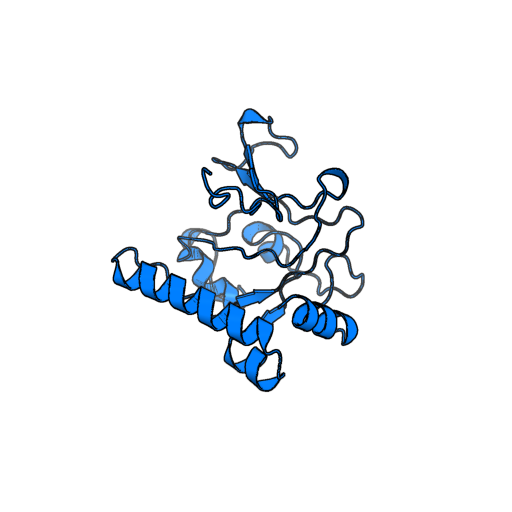2 147 ARG A N 1
ATOM 1160 C CA . ARG A 1 147 ? 4.281 0.860 -17.778 1.00 79.12 147 ARG A CA 1
ATOM 1161 C C . ARG A 1 147 ? 3.436 1.027 -19.054 1.00 79.12 147 ARG A C 1
ATOM 1163 O O . ARG A 1 147 ? 4.025 1.074 -20.134 1.00 79.12 147 ARG A O 1
ATOM 1170 N N . PRO A 1 148 ? 2.101 1.136 -18.949 1.00 79.38 148 PRO A N 1
ATOM 1171 C CA . PRO A 1 148 ? 1.250 1.293 -20.116 1.00 79.38 148 PRO A CA 1
ATOM 1172 C C . PRO A 1 148 ? 1.460 2.670 -20.759 1.00 79.38 148 PRO A C 1
ATOM 1174 O O . PRO A 1 148 ? 1.686 3.668 -20.072 1.00 79.38 148 PRO A O 1
ATOM 1177 N N . GLU A 1 149 ? 1.394 2.716 -22.090 1.00 77.94 149 GLU A N 1
ATOM 1178 C CA . GLU A 1 149 ? 1.504 3.960 -22.869 1.00 77.94 149 GLU A CA 1
ATOM 1179 C C . GLU A 1 149 ? 0.190 4.757 -22.902 1.00 77.94 149 GLU A C 1
ATOM 1181 O O . GLU A 1 149 ? 0.180 5.923 -23.293 1.00 77.94 149 GLU A O 1
ATOM 1186 N N . THR A 1 150 ? -0.917 4.128 -22.499 1.00 75.56 150 THR A N 1
ATOM 1187 C CA . THR A 1 150 ? -2.264 4.704 -22.502 1.00 75.56 150 THR A CA 1
ATOM 1188 C C . THR A 1 150 ? -2.977 4.414 -21.182 1.00 75.56 150 THR A C 1
ATOM 1190 O O . THR A 1 150 ? -2.612 3.481 -20.465 1.00 75.56 150 THR A O 1
ATOM 1193 N N . ASP A 1 151 ? -4.006 5.203 -20.870 1.00 67.75 151 ASP A N 1
ATOM 1194 C CA . ASP A 1 151 ? -4.814 5.034 -19.654 1.00 67.75 151 ASP A CA 1
ATOM 1195 C C . ASP A 1 151 ? -5.754 3.809 -19.722 1.00 67.75 151 ASP A C 1
ATOM 1197 O O . ASP A 1 151 ? -6.245 3.348 -18.692 1.00 67.75 151 ASP A O 1
ATOM 1201 N N . GLU A 1 152 ? -5.963 3.241 -20.917 1.00 75.12 152 GLU A N 1
ATOM 1202 C CA . GLU A 1 152 ? -6.779 2.043 -21.165 1.00 75.12 152 GLU A CA 1
ATOM 1203 C C . GLU A 1 152 ? -5.945 0.930 -21.834 1.00 75.12 152 GLU A C 1
ATOM 1205 O O . GLU A 1 152 ? -6.113 0.643 -23.022 1.00 75.12 152 GLU A O 1
ATOM 1210 N N . PRO A 1 153 ? -5.011 0.297 -21.101 1.00 79.31 153 PRO A N 1
ATOM 1211 C CA . PRO A 1 153 ? -4.197 -0.789 -21.640 1.00 79.31 153 PRO A CA 1
ATOM 1212 C C . PRO A 1 153 ? -5.039 -2.027 -21.963 1.00 79.31 153 PRO A C 1
ATOM 1214 O O . PRO A 1 153 ? -6.057 -2.294 -21.314 1.00 79.31 153 PRO A O 1
ATOM 1217 N N . SER A 1 154 ? -4.590 -2.815 -22.942 1.00 83.75 154 SER A N 1
ATOM 1218 C CA . SER A 1 154 ? -5.284 -4.041 -23.334 1.00 83.75 154 SER A CA 1
ATOM 1219 C C . SER A 1 154 ? -5.289 -5.050 -22.175 1.00 83.75 154 SER A C 1
ATOM 1221 O O . SER A 1 154 ? -4.316 -5.123 -21.423 1.00 83.75 154 SER A O 1
ATOM 1223 N N . PRO A 1 155 ? -6.333 -5.889 -22.029 1.00 83.69 155 PRO A N 1
ATOM 1224 C CA . PRO A 1 155 ? -6.403 -6.897 -20.962 1.00 83.69 155 PRO A CA 1
ATOM 1225 C C . PRO A 1 155 ? -5.244 -7.904 -20.923 1.00 83.69 155 PRO A C 1
ATOM 1227 O O . PRO A 1 155 ? -5.033 -8.553 -19.907 1.00 83.69 155 PRO A O 1
ATOM 1230 N N . GLU A 1 156 ? -4.507 -8.056 -22.021 1.00 86.44 156 GLU A N 1
ATOM 1231 C CA . GLU A 1 156 ? -3.310 -8.900 -22.117 1.00 86.44 156 GLU A CA 1
ATOM 1232 C C . GLU A 1 156 ? -2.047 -8.261 -21.516 1.00 86.44 156 GLU A C 1
ATOM 1234 O O . GLU A 1 156 ? -1.092 -8.970 -21.200 1.00 86.44 156 GLU A O 1
ATOM 1239 N N . ASP A 1 157 ? -2.059 -6.944 -21.293 1.00 85.06 157 ASP A N 1
ATOM 1240 C CA . ASP A 1 157 ? -0.921 -6.176 -20.775 1.00 85.06 157 ASP A CA 1
ATOM 1241 C C . ASP A 1 157 ? -0.887 -6.119 -19.238 1.00 85.06 157 ASP A C 1
ATOM 1243 O O . ASP A 1 157 ? 0.030 -5.534 -18.642 1.00 85.06 157 ASP A O 1
ATOM 1247 N N . PHE A 1 158 ? -1.889 -6.704 -18.573 1.00 89.38 158 PHE A N 1
ATOM 1248 C CA . PHE A 1 158 ? -1.996 -6.701 -17.121 1.00 89.38 158 PHE A CA 1
ATOM 1249 C C . PHE A 1 158 ? -2.610 -7.971 -16.538 1.00 89.38 158 PHE A C 1
ATOM 1251 O O . PHE A 1 158 ? -3.284 -8.749 -17.205 1.00 89.38 158 PHE A O 1
ATOM 1258 N N . VAL A 1 159 ? -2.392 -8.151 -15.239 1.00 89.44 159 VAL A N 1
ATOM 1259 C CA . VAL A 1 159 ? -3.040 -9.174 -14.422 1.00 89.44 159 VAL A CA 1
ATOM 1260 C C . VAL A 1 159 ? -3.720 -8.491 -13.245 1.00 89.44 159 VAL A C 1
ATOM 1262 O O . VAL A 1 159 ? -3.071 -7.771 -12.487 1.00 89.44 159 VAL A O 1
ATOM 1265 N N . ASP A 1 160 ? -5.014 -8.742 -13.068 1.00 88.25 160 ASP A N 1
ATOM 1266 C CA . ASP A 1 160 ? -5.739 -8.287 -11.885 1.00 88.25 160 ASP A CA 1
ATOM 1267 C C . ASP A 1 160 ? -5.523 -9.279 -10.725 1.00 88.25 160 ASP A C 1
ATOM 1269 O O . ASP A 1 160 ? -5.791 -10.478 -10.830 1.00 88.25 160 ASP A O 1
ATOM 1273 N N . ILE A 1 161 ? -5.029 -8.768 -9.600 1.00 85.94 161 ILE A N 1
ATOM 1274 C CA . ILE A 1 161 ? -4.878 -9.472 -8.328 1.00 85.94 161 ILE A CA 1
ATOM 1275 C C . ILE A 1 161 ? -6.070 -9.094 -7.450 1.00 85.94 161 ILE A C 1
ATOM 1277 O O . ILE A 1 161 ? -6.276 -7.925 -7.112 1.00 85.94 161 ILE A O 1
ATOM 1281 N N . LEU A 1 162 ? -6.874 -10.095 -7.094 1.00 85.94 162 LEU A N 1
ATOM 1282 C CA . LEU A 1 162 ? -8.138 -9.890 -6.392 1.00 85.94 162 LEU A CA 1
ATOM 1283 C C . LEU A 1 162 ? -7.933 -9.936 -4.866 1.00 85.94 162 LEU A C 1
ATOM 1285 O O . LEU A 1 162 ? -7.292 -10.873 -4.383 1.00 85.94 162 LEU A O 1
ATOM 1289 N N . PRO A 1 163 ? -8.532 -9.014 -4.084 1.00 78.69 163 PRO A N 1
ATOM 1290 C CA . PRO A 1 163 ? -8.393 -8.979 -2.624 1.00 78.69 163 PRO A CA 1
ATOM 1291 C C . PRO A 1 163 ? -8.762 -10.288 -1.907 1.00 78.69 163 PRO A C 1
ATOM 1293 O O . PRO A 1 163 ? -8.180 -10.619 -0.877 1.00 78.69 163 PRO A O 1
ATOM 1296 N N . ALA A 1 164 ? -9.707 -11.050 -2.465 1.00 66.81 164 ALA A N 1
ATOM 1297 C CA . ALA A 1 164 ? -10.242 -12.278 -1.877 1.00 66.81 164 ALA A CA 1
ATOM 1298 C C . ALA A 1 164 ? -9.666 -13.580 -2.468 1.00 66.81 164 ALA A C 1
ATOM 1300 O O . ALA A 1 164 ? -10.228 -14.650 -2.238 1.00 66.81 164 ALA A O 1
ATOM 1301 N N . SER A 1 165 ? -8.550 -13.555 -3.209 1.00 52.69 165 SER A N 1
ATOM 1302 C CA . SER A 1 165 ? -8.040 -14.763 -3.887 1.00 52.69 165 SER A CA 1
ATOM 1303 C C . SER A 1 165 ? -7.455 -15.856 -2.964 1.00 52.69 165 SER A C 1
ATOM 1305 O O . SER A 1 165 ? -6.809 -16.779 -3.454 1.00 52.69 165 SER A O 1
ATOM 1307 N N . TYR A 1 166 ? -7.714 -15.822 -1.652 1.00 44.81 166 TYR A N 1
ATOM 1308 C CA . TYR A 1 166 ? -7.477 -16.943 -0.736 1.00 44.81 166 TYR A CA 1
ATOM 1309 C C . TYR A 1 166 ? -8.785 -17.656 -0.385 1.00 44.81 166 TYR A C 1
ATOM 1311 O O . TYR A 1 166 ? -9.210 -17.706 0.768 1.00 44.81 166 TYR A O 1
ATOM 1319 N N . PHE A 1 167 ? -9.402 -18.287 -1.384 1.00 37.69 167 PHE A N 1
ATOM 1320 C CA . PHE A 1 167 ? -10.260 -19.428 -1.094 1.00 37.69 167 PHE A CA 1
ATOM 1321 C C . PHE A 1 167 ? -9.348 -20.586 -0.676 1.00 37.69 167 PHE A C 1
ATOM 1323 O O . PHE A 1 167 ? -8.509 -21.039 -1.458 1.00 37.69 167 PHE A O 1
ATOM 1330 N N . TRP A 1 168 ? -9.510 -21.061 0.558 1.00 35.88 168 TRP A N 1
ATOM 1331 C CA . TRP A 1 168 ? -8.994 -22.336 1.059 1.00 35.88 168 TRP A CA 1
ATOM 1332 C C . TRP A 1 168 ? -9.468 -23.503 0.169 1.00 35.88 168 TRP A C 1
ATOM 1334 O O . TRP A 1 168 ? -10.400 -24.229 0.505 1.00 35.88 168 TRP A O 1
ATOM 1344 N N . SER A 1 169 ? -8.848 -23.685 -0.996 1.00 32.75 169 SER A N 1
ATOM 1345 C CA . SER A 1 169 ? -9.114 -24.809 -1.904 1.00 32.75 169 SER A CA 1
ATOM 1346 C C . SER A 1 169 ? -8.075 -25.929 -1.795 1.00 32.75 169 SER A C 1
ATOM 1348 O O . SER A 1 169 ? -8.240 -26.976 -2.409 1.00 32.75 169 SER A O 1
ATOM 1350 N N . ALA A 1 170 ? -7.063 -25.787 -0.936 1.00 33.53 170 ALA A N 1
ATOM 1351 C CA . ALA A 1 170 ? -6.118 -26.853 -0.614 1.00 33.53 170 ALA A CA 1
ATOM 1352 C C . ALA A 1 170 ? -6.251 -27.247 0.862 1.00 33.53 170 ALA A C 1
ATOM 1354 O O . ALA A 1 170 ? -5.440 -26.820 1.672 1.00 33.53 170 ALA A O 1
ATOM 1355 N N . LEU A 1 171 ? -7.325 -27.973 1.200 1.00 34.56 171 LEU A N 1
ATOM 1356 C CA . LEU A 1 171 ? -7.492 -28.900 2.343 1.00 34.56 171 LEU A CA 1
ATOM 1357 C C . LEU A 1 171 ? -8.992 -29.231 2.506 1.00 34.56 171 LEU A C 1
ATOM 1359 O O . LEU A 1 171 ? -9.597 -29.010 3.551 1.00 34.56 171 LEU A O 1
ATOM 1363 N N . ARG A 1 172 ? -9.624 -29.767 1.457 1.00 32.41 172 ARG A N 1
ATOM 1364 C CA . ARG A 1 172 ? -10.687 -30.752 1.686 1.00 32.41 172 ARG A CA 1
ATOM 1365 C C . ARG A 1 172 ? -10.020 -32.109 1.591 1.00 32.41 172 ARG A C 1
ATOM 1367 O O . ARG A 1 172 ? -9.294 -32.360 0.629 1.00 32.41 172 ARG A O 1
ATOM 1374 N N . SER A 1 173 ? -10.194 -32.906 2.640 1.00 36.03 173 SER A N 1
ATOM 1375 C CA . SER A 1 173 ? -9.811 -34.307 2.656 1.00 36.03 173 SER A CA 1
ATOM 1376 C C . SER A 1 173 ? -10.287 -34.958 1.366 1.00 36.03 173 SER A C 1
ATOM 1378 O O . SER A 1 173 ? -11.429 -34.788 0.939 1.00 36.03 173 SER A O 1
ATOM 1380 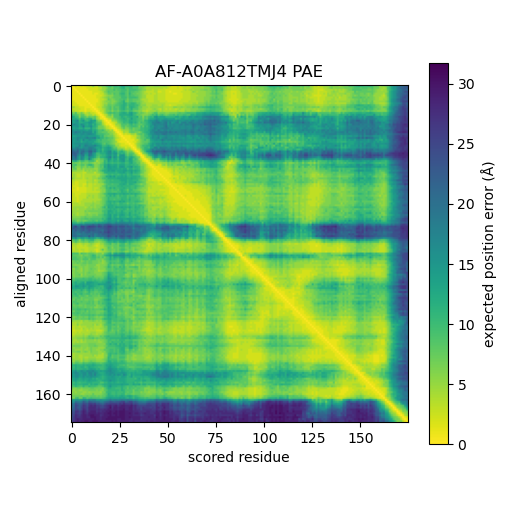N N . VAL A 1 174 ? -9.368 -35.664 0.720 1.00 34.50 174 VAL A N 1
ATOM 1381 C CA . VAL A 1 174 ? -9.765 -36.795 -0.101 1.00 34.50 174 VAL A CA 1
ATOM 1382 C C . VAL A 1 174 ? -10.246 -37.821 0.921 1.00 34.50 174 VAL A C 1
ATOM 1384 O O . VAL A 1 174 ? -9.423 -38.353 1.669 1.00 34.50 174 VAL A O 1
ATOM 1387 N N . ASP A 1 175 ? -11.563 -37.954 1.047 1.00 41.53 175 ASP A N 1
ATOM 1388 C CA . ASP A 1 175 ? -12.177 -39.106 1.707 1.00 41.53 175 ASP A CA 1
ATOM 1389 C C . ASP A 1 175 ? -11.932 -40.370 0.866 1.00 41.53 175 ASP A C 1
ATOM 1391 O O . ASP A 1 175 ? -11.983 -40.270 -0.387 1.00 41.53 175 ASP A O 1
#

Sequence (175 aa):
MREDSLNLVRQGILTPSGDPNEPQLSEQYKKYLGSLPVLTILDERRAAELSLVGLTYGAAFLTGVCKRLDALGKAPLEPGTLQLACYDGEGVAYHVHEDYVPKKDYNPEDLPEHHRLSYKRRITATLYLQEDWQQDMGGAFRAHAFRPETDEPSPEDFVDILPASYFWSALRSVD

Solvent-accessible surface area (backbone atoms only — not comparable to full-atom values): 11066 Å² total; per-residue (Å²): 60,49,69,42,52,51,49,32,39,78,69,64,69,37,55,47,44,84,50,94,82,58,81,86,73,52,73,66,46,36,75,61,70,30,58,77,89,26,58,40,76,42,35,50,66,58,26,52,78,69,66,24,63,41,42,26,49,52,38,54,50,54,49,49,53,37,52,52,46,28,76,71,75,67,64,42,67,67,71,87,53,42,73,48,73,41,77,80,47,97,84,61,70,75,56,94,69,53,82,52,44,64,64,91,80,52,66,44,85,82,41,60,78,94,51,40,58,27,55,59,53,78,73,87,86,87,83,71,68,66,74,91,68,49,80,92,73,55,88,55,46,73,47,55,88,55,89,67,94,53,99,77,65,59,78,87,55,42,46,77,47,56,70,58,75,75,68,87,76,85,77,72,81,86,124

Organism: Symbiodinium pilosum (NCBI:txid2952)

InterPro domains:
  IPR044862 Prolyl 4-hydroxylase alpha subunit, Fe(2+) 2OG dioxygenase domain [PF13640] (82-147)

Mean predicted aligned error: 10.0 Å